Protein AF-A0A820JVC3-F1 (afdb_monomer)

Structure (mmCIF, N/CA/C/O backbone):
data_AF-A0A820JVC3-F1
#
_entry.id   AF-A0A820JVC3-F1
#
loop_
_atom_site.group_PDB
_atom_site.id
_atom_site.type_symbol
_atom_site.label_atom_id
_atom_site.label_alt_id
_atom_site.label_comp_id
_atom_site.label_asym_id
_atom_site.label_entity_id
_atom_site.label_seq_id
_atom_site.pdbx_PDB_ins_code
_atom_site.Cartn_x
_atom_site.Cartn_y
_atom_site.Cartn_z
_atom_site.occupancy
_atom_site.B_iso_or_equiv
_atom_site.auth_seq_id
_atom_site.auth_comp_id
_atom_site.auth_asym_id
_atom_site.auth_atom_id
_atom_site.pdbx_PDB_model_num
ATOM 1 N N . ASP A 1 1 ? -28.291 3.536 20.951 1.00 37.19 1 ASP A N 1
ATOM 2 C CA . ASP A 1 1 ? -27.300 2.535 20.524 1.00 37.19 1 ASP A CA 1
ATOM 3 C C . ASP A 1 1 ? -27.776 1.123 20.734 1.00 37.19 1 ASP A C 1
ATOM 5 O O . ASP A 1 1 ? -28.321 0.810 21.786 1.00 37.19 1 ASP A O 1
ATOM 9 N N . LYS A 1 2 ? -27.583 0.276 19.721 1.00 49.97 2 LYS A N 1
ATOM 10 C CA . LYS A 1 2 ? -27.859 -1.158 19.798 1.00 49.97 2 LYS A CA 1
ATOM 11 C C . LYS A 1 2 ? -26.628 -1.903 19.291 1.00 49.97 2 LYS A C 1
ATOM 13 O O . LYS A 1 2 ? -26.458 -2.096 18.093 1.00 49.97 2 LYS A O 1
ATOM 18 N N . LEU A 1 3 ? -25.744 -2.265 20.217 1.00 55.19 3 LEU A N 1
ATOM 19 C CA . LEU A 1 3 ? -24.605 -3.129 19.931 1.00 55.19 3 LEU A CA 1
ATOM 20 C C . LEU A 1 3 ? -25.118 -4.574 19.870 1.00 55.19 3 LEU A C 1
ATOM 22 O O . LEU A 1 3 ? -25.717 -5.052 20.833 1.00 55.19 3 LEU A O 1
ATOM 26 N N . THR A 1 4 ? -24.914 -5.259 18.747 1.00 68.38 4 THR A N 1
ATOM 27 C CA . THR A 1 4 ? -25.346 -6.654 18.575 1.00 68.38 4 THR A CA 1
ATOM 28 C C . THR A 1 4 ? -24.102 -7.516 18.404 1.00 68.38 4 THR A C 1
ATOM 30 O O . THR A 1 4 ? -23.391 -7.379 17.413 1.00 68.38 4 THR A O 1
ATOM 33 N N . ILE A 1 5 ? -23.805 -8.368 19.387 1.00 70.25 5 ILE A N 1
ATOM 34 C CA . ILE A 1 5 ? -22.654 -9.279 19.349 1.00 70.25 5 ILE A CA 1
ATOM 35 C C . ILE A 1 5 ? -23.122 -10.611 18.755 1.00 70.25 5 ILE A C 1
ATOM 37 O O . ILE A 1 5 ? -24.076 -11.213 19.245 1.00 70.25 5 ILE A O 1
ATOM 41 N N . SER A 1 6 ? -22.460 -11.055 17.688 1.00 78.38 6 SER A N 1
ATOM 42 C CA . SER A 1 6 ? -22.724 -12.317 16.993 1.00 78.38 6 SER A CA 1
ATOM 43 C C . SER A 1 6 ? -21.486 -13.206 17.066 1.00 78.38 6 SER A C 1
ATOM 45 O O . SER A 1 6 ? -20.382 -12.747 16.790 1.00 78.38 6 SER A O 1
ATOM 47 N N . ASN A 1 7 ? -21.682 -14.490 17.377 1.00 77.69 7 ASN A N 1
ATOM 48 C CA . ASN A 1 7 ? -20.622 -15.507 17.366 1.00 77.69 7 ASN A CA 1
ATOM 49 C C . ASN A 1 7 ? -20.428 -16.152 15.980 1.00 77.69 7 ASN A C 1
ATOM 51 O O . ASN A 1 7 ? -19.754 -17.172 15.855 1.00 77.69 7 ASN A O 1
ATOM 55 N N . ARG A 1 8 ? -21.047 -15.595 14.931 1.00 88.00 8 ARG A N 1
ATOM 56 C CA . ARG A 1 8 ? -20.877 -16.068 13.554 1.00 88.00 8 ARG A CA 1
ATOM 57 C C . ARG A 1 8 ? -19.603 -15.482 12.950 1.00 88.00 8 ARG A C 1
ATOM 59 O O . ARG A 1 8 ? -19.356 -14.285 13.068 1.00 88.00 8 ARG A O 1
ATOM 66 N N . ILE A 1 9 ? -18.855 -16.306 12.220 1.00 77.88 9 ILE A N 1
ATOM 67 C CA . ILE A 1 9 ? -17.767 -15.838 11.356 1.00 77.88 9 ILE A CA 1
ATOM 68 C C . ILE A 1 9 ? -18.364 -14.912 10.281 1.00 77.88 9 ILE A C 1
ATOM 70 O O . ILE A 1 9 ? -19.380 -15.241 9.656 1.00 77.88 9 ILE A O 1
ATOM 74 N N . LYS A 1 10 ? -17.764 -13.733 10.104 1.00 79.06 10 LYS A N 1
ATOM 75 C CA . LYS A 1 10 ? -18.140 -12.787 9.048 1.00 79.06 10 LYS A CA 1
ATOM 76 C C . LYS A 1 10 ? -17.650 -13.297 7.694 1.00 79.06 10 LYS A C 1
ATOM 78 O O . LYS A 1 10 ? -16.570 -13.875 7.593 1.00 79.06 10 LYS A O 1
ATOM 83 N N . SER A 1 11 ? -18.455 -13.096 6.661 1.00 81.50 11 SER A N 1
ATOM 84 C CA . SER A 1 11 ? -18.062 -13.328 5.274 1.00 81.50 11 SER A CA 1
ATOM 85 C C . SER A 1 11 ? -17.007 -12.312 4.833 1.00 81.50 11 SER A C 1
ATOM 87 O O . SER A 1 11 ? -16.848 -11.257 5.446 1.00 81.50 11 SER A O 1
ATOM 89 N N . VAL A 1 12 ? -16.308 -12.606 3.735 1.00 77.44 12 VAL A N 1
ATOM 90 C CA . VAL A 1 12 ? -15.292 -11.701 3.169 1.00 77.44 12 VAL A CA 1
ATOM 91 C C . VAL A 1 12 ? -15.897 -10.335 2.813 1.00 77.44 12 VAL A C 1
ATOM 93 O O . VAL A 1 12 ? -15.259 -9.313 3.039 1.00 77.44 12 VAL A O 1
ATOM 96 N N . CYS A 1 13 ? -17.145 -10.306 2.329 1.00 79.56 13 CYS A N 1
ATOM 97 C CA . CYS A 1 13 ? -17.867 -9.070 2.017 1.00 79.56 13 CYS A CA 1
ATOM 98 C C . CYS A 1 13 ? -18.172 -8.243 3.271 1.00 79.56 13 CYS A C 1
ATOM 100 O O . CYS A 1 13 ? -17.923 -7.048 3.274 1.00 79.56 13 CYS A O 1
ATOM 102 N N . GLU A 1 14 ? -18.640 -8.869 4.352 1.00 75.75 14 GLU A N 1
ATOM 103 C CA . GLU A 1 14 ? -18.919 -8.154 5.608 1.00 75.75 14 GLU A CA 1
ATOM 104 C C . GLU A 1 14 ? -17.634 -7.649 6.270 1.00 75.75 14 GLU A C 1
ATOM 106 O O . GLU A 1 14 ? -17.616 -6.563 6.835 1.00 75.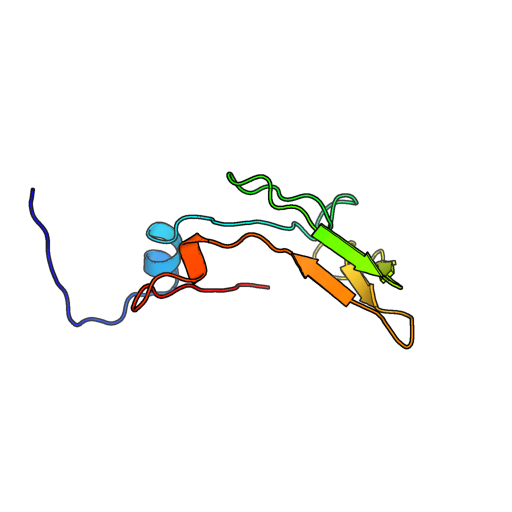75 14 GLU A O 1
ATOM 111 N N . ILE A 1 15 ? -16.541 -8.417 6.189 1.00 75.00 15 ILE A N 1
ATOM 112 C CA . ILE A 1 15 ? -15.226 -7.953 6.650 1.00 75.00 15 ILE A CA 1
ATOM 113 C C . ILE A 1 15 ? -14.786 -6.739 5.831 1.00 75.00 15 ILE A C 1
ATOM 115 O O . ILE A 1 15 ? -14.264 -5.796 6.409 1.00 75.00 15 ILE A O 1
ATOM 119 N N . LEU A 1 16 ? -15.003 -6.751 4.512 1.00 71.12 16 LEU A N 1
ATOM 120 C CA . LEU A 1 16 ? -14.673 -5.631 3.633 1.00 71.12 16 LEU A CA 1
ATOM 121 C C . LEU A 1 16 ? -15.533 -4.389 3.920 1.00 71.12 16 LEU A C 1
ATOM 123 O O . LEU A 1 16 ? -14.995 -3.288 3.934 1.00 71.12 16 LEU A O 1
ATOM 127 N N . GLU A 1 17 ? -16.835 -4.556 4.160 1.00 76.50 17 GLU A N 1
ATOM 128 C CA . GLU A 1 17 ? -17.749 -3.455 4.500 1.00 76.50 17 GLU A CA 1
ATOM 129 C C . GLU A 1 17 ? -17.434 -2.836 5.867 1.00 76.50 17 GLU A C 1
ATOM 131 O O . GLU A 1 17 ? -17.508 -1.618 6.022 1.00 76.50 17 GLU A O 1
ATOM 136 N N . ASP A 1 18 ? -17.031 -3.654 6.842 1.00 74.00 18 ASP A N 1
ATOM 137 C CA . ASP A 1 18 ? -16.656 -3.188 8.180 1.00 74.00 18 ASP A CA 1
ATOM 138 C C . ASP A 1 18 ? -15.191 -2.721 8.276 1.00 74.00 18 ASP A C 1
ATOM 140 O O . ASP A 1 18 ? -14.792 -2.131 9.285 1.00 74.00 18 ASP A O 1
ATOM 144 N N . ALA A 1 19 ? -14.356 -3.009 7.273 1.00 77.19 19 ALA A N 1
ATOM 145 C CA . ALA A 1 19 ? -12.942 -2.666 7.302 1.00 77.19 19 ALA A CA 1
ATOM 146 C C . ALA A 1 19 ? -12.737 -1.163 7.090 1.00 77.19 19 ALA A C 1
ATOM 148 O O . ALA A 1 19 ? -12.934 -0.620 6.004 1.00 77.19 19 ALA A O 1
ATOM 149 N N . THR A 1 20 ? -12.217 -0.490 8.114 1.00 84.31 20 THR A N 1
ATOM 150 C CA . THR A 1 20 ? -11.669 0.856 7.947 1.00 84.31 20 THR A CA 1
ATOM 151 C C . THR A 1 20 ? -10.369 0.773 7.150 1.00 84.31 20 THR A C 1
ATOM 153 O O . THR A 1 20 ? -9.383 0.192 7.611 1.00 84.31 20 THR A O 1
ATOM 156 N N . LEU A 1 21 ? -10.346 1.371 5.958 1.00 86.62 21 LEU A N 1
ATOM 157 C CA . LEU A 1 21 ? -9.140 1.437 5.137 1.00 86.62 21 LEU A CA 1
ATOM 158 C C . LEU A 1 21 ? -8.055 2.252 5.854 1.00 86.62 21 LEU A C 1
ATOM 160 O O . LEU A 1 21 ? -8.180 3.465 6.010 1.00 86.62 21 LEU A O 1
ATOM 164 N N . ALA A 1 22 ? -6.976 1.588 6.268 1.00 88.75 22 ALA A N 1
ATOM 165 C CA . ALA A 1 22 ? -5.845 2.251 6.911 1.00 88.75 22 ALA A CA 1
ATOM 166 C C . ALA A 1 22 ? -4.847 2.825 5.894 1.00 88.75 22 ALA A C 1
ATOM 168 O O . ALA A 1 22 ? -4.327 3.918 6.095 1.00 88.75 22 ALA A O 1
ATOM 169 N N . VAL A 1 23 ? -4.570 2.089 4.819 1.00 90.94 23 VAL A N 1
ATOM 170 C CA . VAL A 1 23 ? -3.577 2.436 3.796 1.00 90.94 23 VAL A CA 1
ATOM 171 C C . VAL A 1 23 ? -3.926 1.716 2.498 1.00 90.94 23 VAL A C 1
ATOM 173 O O . VAL A 1 23 ? -4.474 0.612 2.540 1.00 90.94 23 VAL A O 1
ATOM 176 N N . ARG A 1 24 ? -3.608 2.313 1.349 1.00 91.38 24 ARG A N 1
ATOM 177 C CA . ARG A 1 24 ? -3.777 1.675 0.038 1.00 91.38 24 ARG A CA 1
ATOM 178 C C . ARG A 1 24 ? -2.630 2.048 -0.889 1.00 91.38 24 ARG A C 1
ATOM 180 O O . ARG A 1 24 ? -2.508 3.204 -1.268 1.00 91.38 24 ARG A O 1
ATOM 187 N N . PHE A 1 25 ? -1.872 1.054 -1.339 1.00 91.12 25 PHE A N 1
ATOM 188 C CA . PHE A 1 25 ? -0.859 1.219 -2.383 1.00 91.12 25 PHE A CA 1
ATOM 189 C C . PHE A 1 25 ? -1.356 0.553 -3.661 1.00 91.12 25 PHE A C 1
ATOM 191 O O . PHE A 1 25 ? -1.369 -0.677 -3.738 1.00 91.12 25 PHE A O 1
ATOM 198 N N . PRO A 1 26 ? -1.845 1.325 -4.641 1.00 86.62 26 PRO A N 1
ATOM 199 C CA . PRO A 1 26 ? -2.356 0.734 -5.856 1.00 86.62 26 PRO A CA 1
ATOM 200 C C . PRO A 1 26 ? -1.198 0.346 -6.786 1.00 86.62 26 PRO A C 1
ATOM 202 O O . PRO A 1 26 ? -0.357 1.170 -7.145 1.00 86.62 26 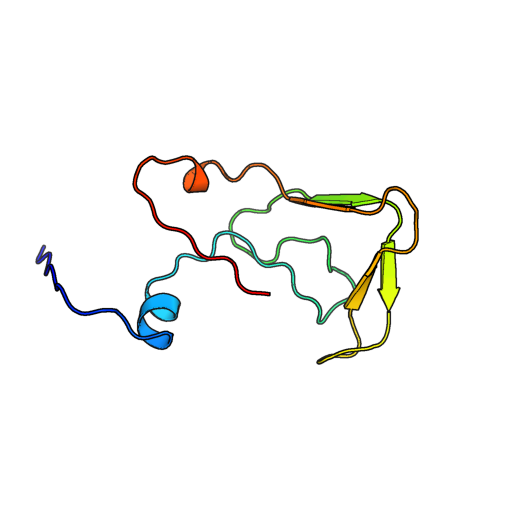PRO A O 1
ATOM 205 N N . PHE A 1 27 ? -1.182 -0.915 -7.212 1.00 84.81 27 PHE A N 1
ATOM 206 C CA . PHE A 1 27 ? -0.291 -1.415 -8.263 1.00 84.81 27 PHE A CA 1
ATOM 207 C C . PHE A 1 27 ? -0.937 -1.285 -9.649 1.00 84.81 27 PHE A C 1
ATOM 209 O O . PHE A 1 27 ? -0.772 -2.154 -10.488 1.00 84.81 27 PHE A O 1
ATOM 216 N N . ASP A 1 28 ? -1.700 -0.214 -9.882 1.00 84.06 28 ASP A N 1
ATOM 217 C CA . ASP A 1 28 ? -2.345 0.114 -11.165 1.00 84.06 28 ASP A CA 1
ATOM 218 C C . ASP A 1 28 ? -1.846 1.445 -11.765 1.00 84.06 28 ASP A C 1
ATOM 220 O O . ASP A 1 28 ? -2.274 1.868 -12.839 1.00 84.06 28 ASP A O 1
ATOM 224 N N . SER A 1 29 ? -0.906 2.109 -11.085 1.00 78.75 29 SER A N 1
ATOM 225 C CA . SER A 1 29 ? -0.319 3.380 -11.501 1.00 78.75 29 SER A CA 1
ATOM 226 C C . SER A 1 29 ? 1.183 3.408 -11.222 1.00 78.75 29 SER A C 1
ATOM 228 O O . SER A 1 29 ? 1.716 2.572 -10.496 1.00 78.75 29 SER A O 1
ATOM 230 N N . ILE A 1 30 ? 1.886 4.403 -11.769 1.00 78.38 30 ILE A N 1
ATOM 231 C CA . ILE A 1 30 ? 3.313 4.628 -11.475 1.00 78.38 30 ILE A CA 1
ATOM 232 C C . ILE A 1 30 ? 3.562 5.097 -10.031 1.00 78.38 30 ILE A C 1
ATOM 234 O O . ILE A 1 30 ? 4.703 5.123 -9.580 1.00 78.38 30 ILE A O 1
ATOM 238 N N . LEU A 1 31 ? 2.508 5.476 -9.301 1.00 85.31 31 LEU A N 1
ATOM 239 C CA . LEU A 1 31 ? 2.573 6.006 -7.940 1.00 85.31 31 LEU A CA 1
ATOM 240 C C . LEU A 1 31 ? 2.480 4.885 -6.892 1.00 85.31 31 LEU A C 1
ATOM 242 O O . LEU A 1 31 ? 1.813 5.035 -5.873 1.00 85.31 31 LEU A O 1
ATOM 246 N N . THR A 1 32 ? 3.172 3.763 -7.112 1.00 85.12 32 THR A N 1
ATOM 247 C CA . THR A 1 32 ? 3.093 2.553 -6.264 1.00 85.12 32 THR A CA 1
ATOM 248 C C . THR A 1 32 ? 3.612 2.745 -4.837 1.00 85.12 32 THR A C 1
ATOM 250 O O . THR A 1 32 ? 3.432 1.876 -3.990 1.00 85.12 32 THR A O 1
ATOM 253 N N . LEU A 1 33 ? 4.303 3.855 -4.569 1.00 89.69 33 LEU A N 1
ATOM 254 C CA . LEU A 1 33 ? 4.814 4.221 -3.246 1.00 89.69 33 LEU A CA 1
ATOM 255 C C . LEU A 1 33 ? 3.943 5.261 -2.531 1.00 89.69 33 LEU A C 1
ATOM 257 O O . LEU A 1 33 ? 4.218 5.603 -1.383 1.00 89.69 33 LEU A O 1
ATOM 261 N N . VAL A 1 34 ? 2.917 5.789 -3.196 1.00 91.75 34 VAL A N 1
ATOM 262 C CA . VAL A 1 34 ? 2.021 6.792 -2.620 1.00 91.75 34 VAL A CA 1
ATOM 263 C C . VAL A 1 34 ? 0.857 6.080 -1.947 1.00 91.75 34 VAL A C 1
ATOM 265 O O . VAL A 1 34 ? 0.252 5.184 -2.532 1.00 91.75 34 VAL A O 1
ATOM 268 N N . ASP A 1 35 ? 0.538 6.484 -0.721 1.00 92.38 35 ASP A N 1
ATOM 269 C CA . ASP A 1 35 ? -0.676 6.043 -0.046 1.00 92.38 35 ASP A CA 1
ATOM 270 C C . ASP A 1 35 ? -1.902 6.758 -0.635 1.00 92.38 35 ASP A C 1
ATOM 272 O O . ASP A 1 35 ? -2.000 7.982 -0.599 1.00 92.38 35 ASP A O 1
ATOM 276 N N . PHE A 1 36 ? -2.841 5.979 -1.169 1.00 90.44 36 PHE A N 1
ATOM 277 C CA . PHE A 1 36 ? 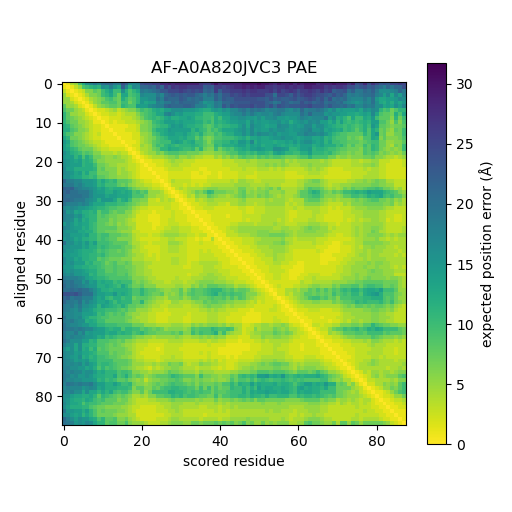-4.165 6.417 -1.627 1.00 90.44 36 PHE A CA 1
ATOM 278 C C . PHE A 1 36 ? -5.247 6.211 -0.552 1.00 90.44 36 PHE A C 1
ATOM 280 O O . PHE A 1 36 ? -6.439 6.379 -0.815 1.00 90.44 36 PHE A O 1
ATOM 287 N N . GLY A 1 37 ? -4.851 5.785 0.645 1.00 89.19 37 GLY A N 1
ATOM 288 C CA . GLY A 1 37 ? -5.682 5.722 1.834 1.00 89.19 37 GLY A CA 1
ATOM 289 C C . GLY A 1 37 ? -5.816 7.078 2.540 1.00 89.19 37 GLY A C 1
ATOM 290 O O . GLY A 1 37 ? -5.210 8.074 2.148 1.00 89.19 37 GLY A O 1
ATOM 291 N N . PRO A 1 38 ? -6.623 7.135 3.612 1.00 88.50 38 PRO A N 1
ATOM 292 C CA . PRO A 1 38 ? -6.951 8.383 4.302 1.00 88.50 38 PRO A CA 1
ATOM 293 C C . PRO A 1 38 ? -5.846 8.902 5.237 1.00 88.50 38 PRO A C 1
ATOM 295 O O . PRO A 1 38 ? -5.981 9.999 5.774 1.00 88.50 38 PRO A O 1
ATOM 298 N N . ASN A 1 39 ? -4.785 8.123 5.477 1.00 88.00 39 ASN A N 1
ATOM 299 C CA . ASN A 1 39 ? -3.803 8.404 6.529 1.00 88.00 39 ASN A CA 1
ATOM 300 C C . ASN A 1 39 ? -2.463 8.947 6.010 1.00 88.00 39 ASN A C 1
ATOM 302 O O . ASN A 1 39 ? -1.596 9.256 6.827 1.00 88.00 39 ASN A O 1
ATOM 306 N N . SER A 1 40 ? -2.298 9.093 4.690 1.00 89.44 40 SER A N 1
ATOM 307 C CA . SER A 1 40 ? -1.095 9.656 4.057 1.00 89.44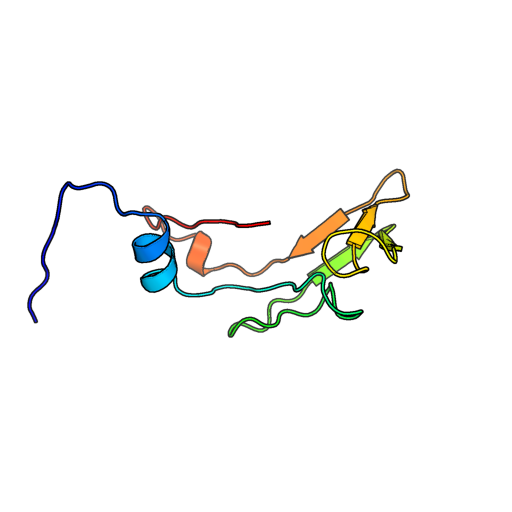 40 SER A CA 1
ATOM 308 C C . SER A 1 40 ? 0.200 9.006 4.559 1.00 89.44 40 SER A C 1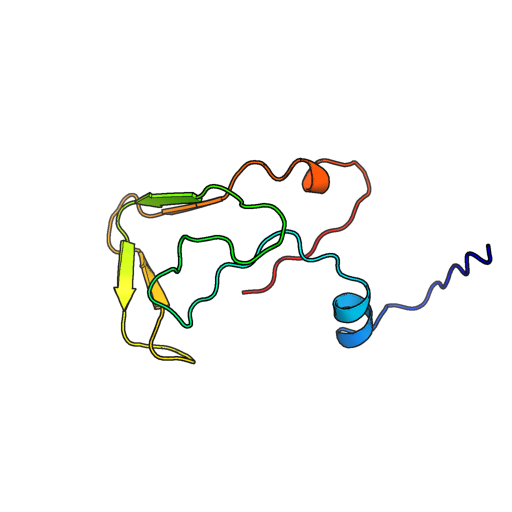
ATOM 310 O O . SER A 1 40 ? 1.153 9.686 4.945 1.00 89.44 40 SER A O 1
ATOM 312 N N . ILE A 1 41 ? 0.218 7.674 4.605 1.00 92.12 41 ILE A N 1
ATOM 313 C CA . ILE A 1 41 ? 1.329 6.897 5.152 1.00 92.12 41 ILE A CA 1
ATOM 314 C C . ILE A 1 41 ? 2.596 7.077 4.307 1.00 92.12 41 ILE A C 1
ATOM 316 O O . ILE A 1 41 ? 2.615 6.813 3.105 1.00 92.12 41 ILE A O 1
ATOM 320 N N . SER A 1 42 ? 3.687 7.466 4.968 1.00 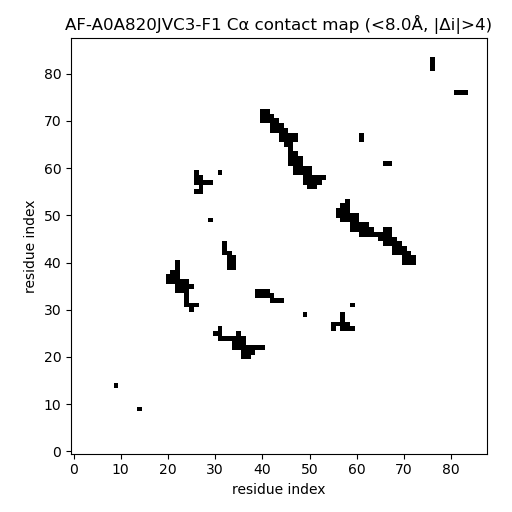91.31 42 SER A N 1
ATOM 321 C CA . SER A 1 42 ? 5.008 7.564 4.347 1.00 91.31 42 SER A CA 1
ATOM 322 C C . SER A 1 42 ? 5.600 6.187 4.059 1.00 91.31 42 SER A C 1
ATOM 324 O O . SER A 1 42 ? 5.560 5.279 4.900 1.00 91.31 42 SER A O 1
ATOM 326 N N . THR A 1 43 ? 6.236 6.065 2.897 1.00 93.75 43 THR A N 1
ATOM 327 C CA . THR A 1 43 ? 6.912 4.846 2.452 1.00 93.75 43 THR A CA 1
ATOM 328 C C . THR A 1 43 ? 8.391 5.085 2.167 1.00 93.75 43 THR A C 1
ATOM 330 O O . THR A 1 43 ? 8.829 6.198 1.873 1.00 93.75 43 THR A O 1
ATOM 333 N N . SER A 1 44 ? 9.175 4.016 2.253 1.00 93.69 44 SER A N 1
ATOM 334 C CA . SER A 1 44 ? 10.553 3.948 1.783 1.00 93.69 44 SER A CA 1
ATOM 335 C C . SER A 1 44 ? 10.751 2.659 0.988 1.00 93.69 44 SER A C 1
ATOM 337 O O . SER A 1 44 ? 10.158 1.621 1.288 1.00 93.69 44 SER A O 1
ATOM 339 N N . ALA A 1 45 ? 11.567 2.715 -0.060 1.00 93.94 45 ALA A N 1
ATOM 340 C CA . ALA A 1 45 ? 11.874 1.547 -0.873 1.00 93.94 45 ALA A CA 1
ATOM 341 C C . ALA A 1 45 ? 13.317 1.599 -1.377 1.00 93.94 45 ALA A C 1
ATOM 343 O O . ALA A 1 45 ? 13.869 2.674 -1.612 1.00 93.94 45 ALA A O 1
ATOM 344 N N . SER A 1 46 ? 13.921 0.427 -1.557 1.00 96.19 46 SER A N 1
ATOM 345 C CA . SER A 1 46 ? 15.293 0.262 -2.046 1.00 96.19 46 SER A CA 1
ATOM 346 C C . SER A 1 46 ? 15.346 -0.838 -3.091 1.00 96.19 46 SER A C 1
ATOM 348 O O . SER A 1 46 ? 14.658 -1.849 -2.951 1.00 96.19 46 SER A O 1
ATOM 350 N N . SER A 1 47 ? 16.207 -0.657 -4.099 1.00 95.19 47 SER A N 1
ATOM 351 C CA . SER A 1 47 ? 16.499 -1.657 -5.137 1.00 95.19 47 SER A CA 1
ATOM 352 C C . SER A 1 47 ? 15.222 -2.278 -5.719 1.00 95.19 47 SER A C 1
ATOM 354 O O . SER A 1 47 ? 14.992 -3.489 -5.627 1.00 95.19 47 SER A O 1
ATOM 356 N N . TYR A 1 48 ? 14.360 -1.408 -6.252 1.00 93.12 48 TYR A N 1
ATOM 357 C CA . TYR A 1 48 ? 13.089 -1.781 -6.861 1.00 93.12 48 TYR A CA 1
ATOM 358 C C . TYR A 1 48 ? 12.953 -1.178 -8.262 1.00 93.12 48 TYR A C 1
ATOM 360 O O . TYR A 1 48 ? 13.596 -0.187 -8.609 1.00 93.12 48 TYR A O 1
ATOM 368 N N . SER A 1 49 ? 12.093 -1.786 -9.069 1.00 91.81 49 SER A N 1
ATOM 369 C CA . SER A 1 49 ? 11.695 -1.296 -10.388 1.00 91.81 49 SER A CA 1
ATOM 370 C C . SER A 1 49 ? 10.200 -1.505 -10.583 1.00 91.81 49 SER A C 1
ATOM 372 O O . SER A 1 49 ? 9.632 -2.445 -10.028 1.00 91.81 49 SER A O 1
ATOM 374 N N . ILE A 1 50 ? 9.566 -0.626 -11.357 1.00 90.00 50 ILE A N 1
ATOM 375 C CA . ILE A 1 50 ? 8.177 -0.806 -11.780 1.00 90.00 50 ILE A CA 1
ATOM 376 C C . ILE A 1 50 ? 8.189 -1.496 -13.137 1.00 90.00 50 ILE A C 1
ATOM 378 O O . ILE A 1 50 ? 8.786 -0.995 -14.090 1.00 90.00 50 ILE A O 1
ATOM 382 N N . LEU A 1 51 ? 7.564 -2.666 -13.205 1.00 90.25 51 LEU A N 1
ATOM 383 C CA . LEU A 1 51 ? 7.476 -3.478 -14.409 1.00 90.25 51 LEU A CA 1
ATOM 384 C C . LEU A 1 51 ? 6.090 -3.358 -15.035 1.00 90.25 51 LEU A C 1
ATOM 386 O O . LEU A 1 51 ? 5.083 -3.343 -14.329 1.00 90.25 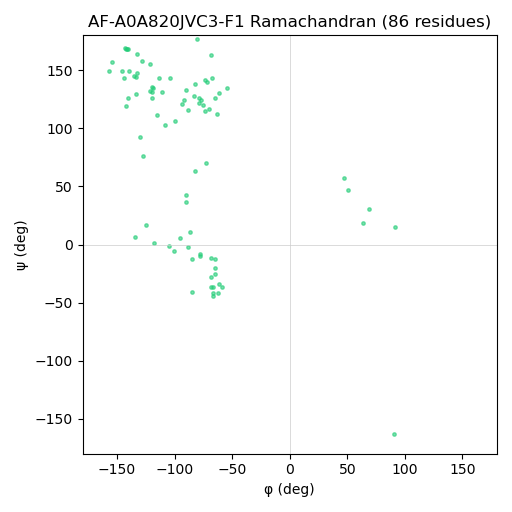51 LEU A O 1
ATOM 390 N N . SER A 1 52 ? 6.048 -3.353 -16.368 1.00 90.00 52 SER A N 1
ATOM 391 C CA . SER A 1 52 ? 4.806 -3.376 -17.146 1.00 90.00 52 SER A CA 1
ATOM 392 C C . SER A 1 52 ? 4.262 -4.803 -17.281 1.00 90.00 52 SER A C 1
ATOM 394 O O . SER A 1 52 ? 4.265 -5.393 -18.360 1.00 90.00 52 SER A O 1
ATOM 396 N N . VAL A 1 53 ? 3.901 -5.410 -16.150 1.00 86.62 53 VAL A N 1
ATOM 397 C CA . VAL A 1 53 ? 3.413 -6.797 -16.047 1.00 86.62 53 VAL A CA 1
ATOM 398 C C . VAL A 1 53 ? 2.320 -6.899 -14.976 1.00 86.62 53 VAL A C 1
ATOM 400 O O . VAL A 1 53 ? 2.124 -5.968 -14.199 1.00 86.62 53 VAL A O 1
ATOM 403 N N . GLY A 1 54 ? 1.617 -8.033 -14.908 1.00 82.50 54 GLY A N 1
ATOM 404 C CA . GLY A 1 54 ? 0.596 -8.291 -13.883 1.00 82.50 54 GLY A CA 1
ATOM 405 C C . GLY A 1 54 ? -0.819 -7.857 -14.281 1.00 82.50 54 GLY A C 1
ATOM 406 O O . GLY A 1 54 ? -1.106 -7.658 -15.459 1.00 82.50 54 GLY A O 1
ATOM 407 N N . HIS A 1 55 ? -1.709 -7.745 -13.288 1.00 77.19 55 HIS A N 1
ATOM 408 C CA . HIS A 1 55 ? -3.160 -7.573 -13.472 1.00 77.19 55 HIS A CA 1
ATOM 409 C C . HIS A 1 55 ? -3.561 -6.246 -14.151 1.00 77.19 55 HIS A C 1
ATOM 411 O O . HIS A 1 55 ? -4.632 -6.162 -14.743 1.00 77.19 55 HIS A O 1
ATOM 417 N N . THR A 1 56 ? -2.694 -5.233 -14.131 1.00 85.38 56 THR A N 1
ATOM 418 C CA . THR A 1 56 ? -2.956 -3.900 -14.717 1.00 85.38 56 THR A CA 1
ATOM 419 C C . THR A 1 56 ? -1.794 -3.347 -15.543 1.00 85.38 56 THR A C 1
ATOM 421 O O . THR A 1 56 ? -1.889 -2.237 -16.059 1.00 85.38 56 THR A O 1
ATOM 424 N N . LEU A 1 57 ? -0.741 -4.147 -15.761 1.00 86.06 57 LEU A N 1
ATOM 425 C CA . LEU A 1 57 ? 0.550 -3.720 -16.326 1.00 86.06 57 LEU A CA 1
ATOM 426 C C . LEU A 1 57 ? 1.358 -2.803 -15.399 1.00 86.06 57 LEU A C 1
ATOM 428 O O . LEU A 1 57 ? 2.113 -1.951 -15.865 1.00 86.06 57 LEU A O 1
ATOM 432 N N . GLN A 1 58 ? 1.221 -2.963 -14.085 1.00 87.56 58 GLN A N 1
ATOM 433 C CA . GLN A 1 58 ? 2.116 -2.349 -13.113 1.00 87.56 58 GLN A CA 1
ATOM 434 C C . GLN A 1 58 ? 2.367 -3.359 -11.997 1.00 87.56 58 GLN A C 1
ATOM 436 O O . GLN A 1 58 ? 1.452 -3.914 -11.395 1.00 87.56 58 GLN A O 1
ATOM 441 N N . ALA A 1 59 ? 3.640 -3.616 -11.731 1.00 88.44 59 ALA A N 1
ATOM 442 C CA . ALA A 1 59 ? 4.080 -4.461 -10.634 1.00 88.44 59 ALA A CA 1
ATOM 443 C C . ALA A 1 59 ? 5.377 -3.904 -10.057 1.00 88.44 59 ALA A C 1
ATOM 445 O O . ALA A 1 59 ? 6.235 -3.423 -10.801 1.00 88.44 59 ALA A O 1
ATOM 446 N N . ILE A 1 60 ? 5.540 -3.999 -8.739 1.00 89.94 60 ILE A N 1
ATOM 447 C CA . ILE A 1 60 ? 6.825 -3.731 -8.097 1.00 89.94 60 ILE A CA 1
ATOM 448 C C . ILE A 1 60 ? 7.698 -4.984 -8.170 1.00 89.94 60 ILE A C 1
ATOM 450 O O . ILE A 1 60 ? 7.276 -6.076 -7.793 1.00 89.94 60 ILE A O 1
ATOM 454 N N . ALA A 1 61 ? 8.922 -4.830 -8.663 1.00 91.38 61 ALA A N 1
ATOM 455 C CA . ALA A 1 61 ? 9.914 -5.892 -8.704 1.00 91.38 61 ALA A CA 1
ATOM 456 C C . ALA A 1 61 ? 11.141 -5.501 -7.891 1.00 91.38 61 ALA A C 1
ATOM 458 O O . ALA A 1 61 ? 11.751 -4.456 -8.123 1.00 91.38 61 ALA A O 1
ATOM 459 N N . PHE A 1 62 ? 11.511 -6.376 -6.964 1.00 94.12 62 PHE A N 1
ATOM 460 C CA . PHE A 1 62 ? 12.697 -6.265 -6.128 1.00 94.12 62 PHE A CA 1
ATOM 461 C C . PHE A 1 62 ? 13.886 -6.907 -6.850 1.00 94.12 62 PHE A C 1
ATOM 463 O O . PHE A 1 62 ? 13.856 -8.099 -7.150 1.00 94.12 62 PHE A O 1
ATOM 470 N N . ASN A 1 63 ? 14.905 -6.114 -7.191 1.00 92.19 63 ASN A N 1
ATOM 471 C CA . ASN A 1 63 ? 15.941 -6.499 -8.163 1.00 92.19 63 ASN A CA 1
ATOM 472 C C . ASN A 1 63 ? 17.383 -6.409 -7.628 1.00 92.19 63 ASN A C 1
ATOM 474 O O . ASN A 1 63 ? 18.333 -6.423 -8.408 1.00 92.19 63 ASN A O 1
ATOM 478 N N . GLY A 1 64 ? 17.561 -6.346 -6.306 1.00 92.00 64 GLY A N 1
ATOM 479 C CA . GLY A 1 64 ? 18.877 -6.291 -5.666 1.00 92.00 64 GLY A CA 1
ATOM 480 C C . GLY A 1 64 ? 18.952 -7.091 -4.368 1.00 92.00 64 GLY A C 1
ATOM 481 O O . GLY A 1 64 ? 17.934 -7.498 -3.810 1.00 92.00 64 GLY A O 1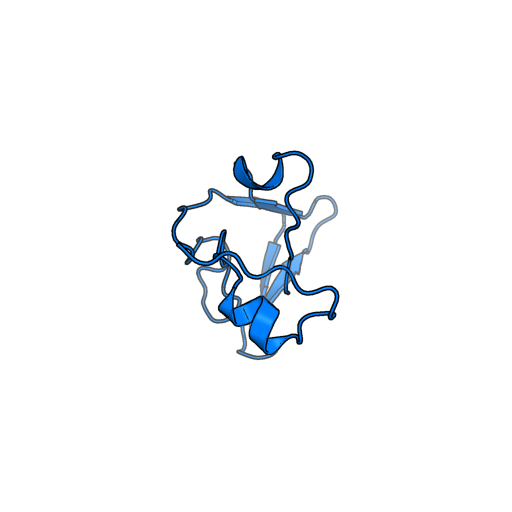
ATOM 482 N N . SER A 1 65 ? 20.174 -7.281 -3.865 1.00 90.94 65 SER A N 1
ATOM 483 C CA . SER A 1 65 ? 20.471 -8.089 -2.671 1.00 90.94 65 SER A CA 1
ATOM 484 C C . SER A 1 65 ? 19.876 -7.525 -1.375 1.00 90.94 65 SER A C 1
ATOM 486 O O . SER A 1 65 ? 19.634 -8.276 -0.437 1.00 90.94 65 SER A O 1
ATOM 488 N N . ASN A 1 66 ? 19.646 -6.209 -1.319 1.00 91.81 66 ASN A N 1
ATOM 489 C CA . ASN A 1 66 ? 18.954 -5.528 -0.224 1.00 91.81 66 ASN A CA 1
ATOM 490 C C . ASN A 1 66 ? 17.812 -4.675 -0.793 1.00 91.81 66 ASN A C 1
ATOM 492 O O . ASN A 1 66 ? 17.926 -3.455 -0.965 1.00 91.81 66 ASN A O 1
ATOM 496 N N . SER A 1 67 ? 16.741 -5.370 -1.167 1.00 96.06 67 SER A N 1
ATOM 497 C CA . SER A 1 67 ? 15.551 -4.809 -1.791 1.00 96.06 67 SER A CA 1
ATOM 498 C C . SER A 1 67 ? 14.365 -4.885 -0.836 1.00 96.06 67 SER A C 1
ATOM 500 O O . SER A 1 67 ? 14.122 -5.912 -0.203 1.00 96.06 67 SER A O 1
ATOM 502 N N . TYR A 1 68 ? 13.657 -3.768 -0.678 1.00 94.31 68 TYR A N 1
ATOM 503 C CA . TYR A 1 68 ? 12.529 -3.683 0.245 1.00 94.31 68 TYR A CA 1
ATOM 504 C C . TYR A 1 68 ? 11.528 -2.614 -0.177 1.00 94.31 68 TYR A C 1
ATOM 506 O O . TYR A 1 68 ? 11.869 -1.641 -0.851 1.00 94.31 68 TYR A O 1
ATOM 514 N N . PHE A 1 69 ? 10.301 -2.798 0.294 1.00 93.75 69 PHE A N 1
ATOM 515 C CA . PHE A 1 69 ? 9.281 -1.773 0.434 1.00 93.75 69 PHE A CA 1
ATOM 516 C C . PHE A 1 69 ? 8.892 -1.728 1.909 1.00 93.75 69 PHE A C 1
ATOM 518 O O . PHE A 1 69 ? 8.656 -2.768 2.525 1.00 93.75 69 PHE A O 1
ATOM 525 N N . GLN A 1 70 ? 8.837 -0.534 2.479 1.00 93.81 70 GLN A N 1
ATOM 526 C CA . GLN A 1 70 ? 8.474 -0.323 3.865 1.00 93.81 70 GLN A CA 1
ATOM 527 C C . GLN A 1 70 ? 7.470 0.819 3.955 1.00 93.81 70 GLN A C 1
ATOM 529 O O . GLN A 1 70 ? 7.703 1.915 3.457 1.00 93.81 70 GLN A O 1
ATOM 534 N N . ALA A 1 71 ? 6.370 0.559 4.651 1.00 92.31 71 ALA A N 1
ATOM 535 C CA . ALA A 1 71 ? 5.437 1.565 5.130 1.00 92.31 71 ALA A CA 1
ATOM 536 C C . ALA A 1 71 ? 5.494 1.569 6.663 1.00 92.31 71 ALA A C 1
ATOM 538 O O . ALA A 1 71 ? 5.680 0.518 7.284 1.00 92.31 71 ALA A O 1
ATOM 539 N N . SER A 1 72 ? 5.384 2.739 7.287 1.00 89.56 72 SER A N 1
ATOM 540 C CA . SER A 1 72 ? 5.536 2.880 8.742 1.00 89.56 72 SER A CA 1
ATOM 541 C C . SER A 1 72 ? 4.550 3.894 9.320 1.00 89.56 72 SER A C 1
ATOM 543 O O . SER A 1 72 ? 3.902 4.625 8.582 1.00 89.56 72 SER A O 1
ATOM 545 N N . GLY A 1 73 ? 4.412 3.935 10.650 1.00 85.44 73 GLY A N 1
ATOM 546 C CA . GLY A 1 73 ? 3.490 4.869 11.314 1.00 85.44 73 GLY A CA 1
ATOM 547 C C . GLY A 1 73 ? 2.083 4.321 11.571 1.00 85.44 73 GLY A C 1
ATOM 548 O O . GLY A 1 73 ? 1.187 5.083 11.920 1.00 85.44 73 GLY A O 1
ATOM 549 N N . PHE A 1 74 ? 1.881 3.004 11.472 1.00 85.75 74 PHE A N 1
ATOM 550 C CA . PHE A 1 74 ? 0.608 2.346 11.782 1.00 85.75 74 PHE A CA 1
ATOM 551 C C . PHE A 1 74 ? 0.315 2.282 13.292 1.00 85.75 74 PHE A C 1
ATOM 553 O O . PHE A 1 74 ? 0.354 1.220 13.914 1.00 85.75 74 PHE A O 1
ATOM 560 N N . THR A 1 75 ? 0.018 3.423 13.911 1.00 77.75 75 THR A N 1
ATOM 561 C CA . THR A 1 75 ? -0.295 3.505 15.349 1.00 77.75 75 THR A CA 1
ATOM 562 C C . THR A 1 75 ? -1.541 2.700 15.722 1.00 77.75 75 THR A C 1
ATOM 564 O O . THR A 1 75 ? -1.571 2.089 16.788 1.00 77.75 75 THR A O 1
ATOM 567 N N . GLN A 1 76 ? -2.528 2.628 14.822 1.00 72.81 76 GLN A N 1
ATOM 568 C CA . GLN A 1 76 ? -3.768 1.874 15.027 1.00 72.81 76 GLN A CA 1
ATOM 569 C C . GLN A 1 76 ? -3.556 0.352 15.062 1.00 72.81 76 GLN A C 1
ATOM 571 O O . GLN A 1 76 ? -4.283 -0.344 15.759 1.00 72.81 76 GLN A O 1
ATOM 576 N N . PHE A 1 77 ? -2.526 -0.184 14.396 1.00 78.69 77 PHE A N 1
ATOM 577 C CA . PHE A 1 77 ? -2.240 -1.629 14.429 1.00 78.69 77 PHE A CA 1
ATOM 578 C C . PHE A 1 77 ? -1.554 -2.077 15.725 1.00 78.69 77 PHE A C 1
ATOM 580 O O . PHE A 1 77 ? -1.411 -3.269 15.976 1.00 78.69 77 PHE A O 1
ATOM 587 N N . ARG A 1 78 ? -1.118 -1.129 16.562 1.00 71.44 78 ARG A N 1
ATOM 588 C CA . ARG A 1 78 ? -0.441 -1.407 17.835 1.00 71.44 78 ARG A CA 1
ATOM 589 C C . ARG A 1 78 ? -1.417 -1.574 19.009 1.00 71.44 78 ARG A C 1
ATOM 591 O O . ARG A 1 78 ? -0.982 -1.811 20.134 1.00 71.44 78 ARG A O 1
ATOM 598 N N . ILE A 1 79 ? -2.721 -1.422 18.784 1.00 81.69 79 ILE A N 1
ATOM 599 C CA . ILE A 1 79 ? -3.724 -1.507 19.846 1.00 81.69 79 ILE A CA 1
ATOM 600 C C . ILE A 1 79 ? -3.951 -2.980 20.206 1.00 81.69 79 ILE A C 1
ATOM 602 O O . ILE A 1 79 ? -4.280 -3.808 19.356 1.00 81.69 79 ILE A O 1
ATOM 606 N N . ASN A 1 80 ? -3.775 -3.311 21.489 1.00 82.06 80 ASN A N 1
ATOM 607 C CA . ASN A 1 80 ? -4.024 -4.660 21.991 1.00 82.06 80 ASN A CA 1
ATOM 608 C C . ASN A 1 80 ? -5.447 -5.106 21.645 1.00 82.06 80 ASN A C 1
ATOM 610 O O . ASN A 1 80 ? -6.408 -4.375 21.877 1.00 82.06 80 ASN A O 1
ATOM 614 N N . ASN A 1 81 ? -5.572 -6.342 21.159 1.00 79.69 81 ASN A N 1
ATOM 615 C CA . ASN A 1 81 ? -6.855 -6.959 20.828 1.00 79.69 81 ASN A CA 1
ATOM 616 C C . ASN A 1 81 ? -7.637 -6.265 19.691 1.00 79.69 81 ASN A C 1
ATOM 618 O O . ASN A 1 81 ? -8.838 -6.497 19.561 1.00 79.69 81 ASN A O 1
ATOM 622 N N . GLN A 1 82 ? -6.975 -5.449 18.859 1.00 81.25 82 GLN A N 1
ATOM 623 C CA . GLN A 1 82 ? -7.567 -4.898 17.641 1.00 81.25 82 GLN A CA 1
ATOM 624 C C . GLN A 1 82 ? -7.115 -5.710 16.416 1.00 81.25 82 GLN A C 1
ATOM 626 O O . GLN A 1 82 ? -5.956 -5.609 16.008 1.00 81.25 82 GLN A O 1
ATOM 631 N N . PRO A 1 83 ? -7.993 -6.540 15.825 1.00 80.81 83 PRO A N 1
ATOM 632 C CA . PRO A 1 83 ? -7.649 -7.279 14.620 1.00 80.81 83 PRO A CA 1
ATOM 633 C C . PRO A 1 83 ? -7.472 -6.319 13.439 1.00 80.81 83 PRO A C 1
ATOM 635 O O . PRO A 1 83 ? -8.213 -5.349 13.290 1.00 80.81 83 PRO A O 1
ATOM 638 N N . PHE A 1 84 ? -6.508 -6.625 12.576 1.00 84.12 84 PHE A N 1
ATOM 639 C CA . PHE A 1 84 ? -6.304 -5.957 11.294 1.00 84.12 84 PHE A CA 1
ATOM 640 C C . PHE A 1 84 ? -6.119 -7.008 10.197 1.00 84.12 84 PHE A C 1
ATOM 642 O O . PHE A 1 84 ? -5.889 -8.186 10.472 1.00 84.12 84 PHE A O 1
ATOM 649 N N . THR A 1 85 ? -6.257 -6.597 8.942 1.00 83.00 85 THR A N 1
ATOM 650 C CA . THR A 1 85 ? -6.067 -7.460 7.770 1.00 83.00 85 THR A CA 1
ATOM 651 C C . THR A 1 85 ? -5.184 -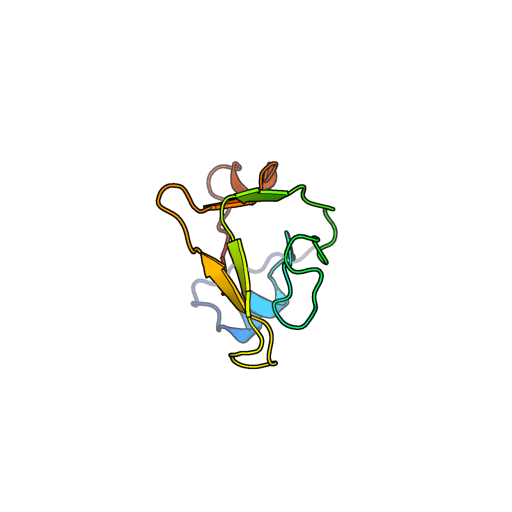6.741 6.763 1.00 83.00 85 THR A C 1
ATOM 653 O O . THR A 1 85 ? -5.216 -5.516 6.665 1.00 83.00 85 THR A O 1
ATOM 656 N N . ILE A 1 86 ? -4.389 -7.512 6.025 1.00 85.69 86 ILE A N 1
ATOM 657 C CA . ILE A 1 86 ? -3.599 -7.039 4.890 1.00 85.69 86 ILE A CA 1
ATOM 658 C C . ILE A 1 86 ? -4.080 -7.820 3.670 1.00 85.69 86 ILE A C 1
ATOM 660 O O . ILE A 1 86 ? -4.196 -9.043 3.733 1.00 85.69 86 ILE A O 1
ATOM 664 N N . SER A 1 87 ? -4.361 -7.107 2.582 1.00 84.44 87 SER A N 1
ATOM 665 C CA . SER A 1 87 ? -4.683 -7.688 1.279 1.00 84.44 87 SER A CA 1
ATOM 666 C C . SER A 1 87 ? -3.650 -7.208 0.267 1.00 84.44 87 SER A C 1
ATOM 668 O O . SER A 1 87 ? -3.305 -6.025 0.271 1.00 84.44 87 SER A O 1
ATOM 670 N N . LEU A 1 88 ? -3.168 -8.130 -0.564 1.00 78.94 88 LEU A N 1
ATOM 671 C CA . LEU A 1 88 ? -2.203 -7.910 -1.644 1.00 78.94 88 LEU A CA 1
ATOM 672 C C . LEU A 1 88 ? -2.851 -8.272 -2.979 1.00 78.94 88 LEU A C 1
ATOM 674 O O . LEU A 1 88 ? -3.609 -9.269 -2.988 1.00 78.94 88 LEU A O 1
#

Foldseek 3Di:
DDDDDDPDDDDPVVCVVPDQDPWDQDQQDPVSQFTPHPPRWHKDWDQWDWALDDDRGTDIDRHDPDTDIDTDDPPVVPDPPDDDDDDD

pLDDT: mean 84.16, std 9.73, range [37.19, 96.19]

Sequence (88 aa):
DKLTISNRIKSVCEILEDATLAVRFPFDSILTLVDFGPNSISTSASSYSILSVGHTLQAIAFNGSNSYFQASGFTQFRINNQPFTISL

Solvent-accessible surface area (backbone atoms only — not comparable to full-atom values): 5896 Å² total; per-residue (Å²): 140,82,88,82,88,72,95,66,85,73,53,75,66,56,51,57,74,71,51,77,73,65,69,36,62,52,52,68,50,95,55,50,69,45,43,76,30,87,64,65,48,58,57,51,73,36,48,65,45,83,40,80,39,76,98,63,46,26,34,85,41,74,76,48,99,74,42,51,79,45,75,58,85,66,67,76,71,70,42,85,95,54,88,84,86,87,87,132

Radius of gyration: 16.63 Å; Cα contacts (8 Å, |Δi|>4): 107; chains: 1; bounding box: 48×26×39 Å

Secondary structure (DSSP, 8-state):
-------SPPPHHHHHHH--------TTSS-TTS--STT---EEEESEEEES-TTTT-EEEE-STT-EEEE---GGGGSTT-------

Organism: NCBI:txid392033

Nearest PDB structures (foldseek):
  5mhf-assembly1_A  TM=4.757E-01  e=9.424E+00  Mus musculus

Mean predicted aligned error: 7.55 Å